Protein AF-A0A7C9ADZ9-F1 (afdb_monomer_lite)

Radius of gyration: 21.56 Å; chains: 1; bounding box: 51×40×54 Å

Secondary structure (DSSP, 8-state):
--SHHHHHHHTT-----TT--HHHHHHTSPPPPTTS---HHHHHHHGGGT-TTHHHHHHHHHTS-SSTHHHHHHHHHHHHH--GGGTTS-HHHHHHHHHHHHHHHHHHHHS-----

Foldseek 3Di:
DPCVVVVVVLVPDDDDDPPDALVNVVSPDDDDDPPDDDPQLVVLVVCCVVHVPVSVVSNVVVVPDPDCVVVVVLVVVLVVQDDVVCVPPDPVVSVVVSVVVVVVVVVCVVDDDPDD

Structure (mmCIF, N/CA/C/O backbone):
data_AF-A0A7C9ADZ9-F1
#
_entry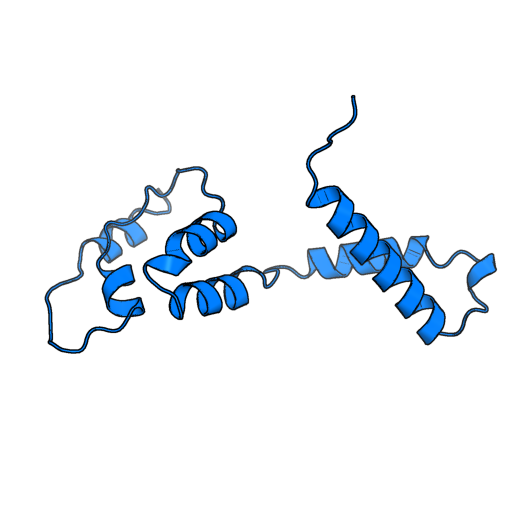.id   AF-A0A7C9ADZ9-F1
#
loop_
_atom_site.group_PDB
_atom_site.id
_atom_site.type_symbol
_atom_site.label_atom_id
_atom_site.label_alt_id
_atom_site.label_comp_id
_atom_site.label_asym_id
_atom_site.label_entity_id
_atom_site.label_seq_id
_atom_site.pdbx_PDB_ins_code
_atom_site.Cartn_x
_atom_site.Cartn_y
_atom_site.Cartn_z
_atom_site.occupancy
_atom_site.B_iso_or_equiv
_atom_site.auth_seq_id
_atom_site.auth_comp_id
_atom_site.auth_asym_id
_atom_site.auth_atom_id
_atom_site.pdbx_PDB_model_num
ATOM 1 N N . ASP A 1 1 ? 5.536 20.869 13.481 1.00 57.97 1 ASP A N 1
ATOM 2 C CA . ASP A 1 1 ? 4.306 20.216 13.924 1.00 57.97 1 ASP A CA 1
ATOM 3 C C . ASP A 1 1 ? 3.391 20.055 12.713 1.00 57.97 1 ASP A C 1
ATOM 5 O O . ASP A 1 1 ? 2.828 21.034 12.249 1.00 57.97 1 ASP A O 1
ATOM 9 N N . TYR A 1 2 ? 3.452 18.890 12.064 1.00 70.69 2 TYR A N 1
ATOM 10 C CA . TYR A 1 2 ? 2.872 18.640 10.729 1.00 70.69 2 TYR A CA 1
ATOM 11 C C . TYR A 1 2 ? 1.656 17.705 10.787 1.00 70.69 2 TYR A C 1
ATOM 13 O O . TYR A 1 2 ? 0.853 17.675 9.861 1.00 70.69 2 TYR A O 1
ATOM 21 N N . PHE A 1 3 ? 1.508 16.953 11.880 1.00 71.19 3 PHE A N 1
ATOM 22 C CA . PHE A 1 3 ? 0.491 15.913 12.003 1.00 71.19 3 PHE A CA 1
ATOM 23 C C . PHE A 1 3 ? -0.527 16.166 13.129 1.00 71.19 3 PHE A C 1
ATOM 25 O O . PHE A 1 3 ? -1.442 15.361 13.307 1.00 71.19 3 PHE A O 1
ATOM 32 N N . ASP A 1 4 ? -0.430 17.280 13.859 1.00 76.69 4 ASP A N 1
ATOM 33 C CA . ASP A 1 4 ? -1.344 17.595 14.967 1.00 76.69 4 ASP A CA 1
ATOM 34 C C . ASP A 1 4 ? -2.805 17.755 14.528 1.00 76.69 4 ASP A C 1
ATOM 36 O O . ASP A 1 4 ? -3.717 17.267 15.203 1.00 76.69 4 ASP A O 1
ATOM 40 N N . ASP A 1 5 ? -3.043 18.321 13.344 1.00 75.12 5 ASP A N 1
ATOM 41 C CA . ASP A 1 5 ? -4.389 18.407 12.765 1.00 75.12 5 ASP A CA 1
ATOM 42 C C . ASP A 1 5 ? -4.995 17.017 12.508 1.00 75.12 5 ASP A C 1
ATOM 44 O O . ASP A 1 5 ? -6.187 16.792 12.743 1.00 75.12 5 ASP A O 1
ATOM 48 N N . TYR A 1 6 ? -4.172 16.052 12.086 1.00 74.31 6 TYR A N 1
ATOM 49 C CA . TYR A 1 6 ? -4.610 14.676 11.854 1.00 74.31 6 TYR A CA 1
ATOM 50 C C . TYR A 1 6 ? -4.941 13.957 13.170 1.00 74.31 6 TYR A C 1
ATOM 52 O O . TYR A 1 6 ? -5.982 13.302 13.274 1.00 74.31 6 TYR A O 1
ATOM 60 N N . ASN A 1 7 ? -4.110 14.141 14.201 1.00 77.00 7 ASN A N 1
ATOM 61 C CA . ASN A 1 7 ? -4.341 13.600 15.545 1.00 77.00 7 ASN A CA 1
ATOM 62 C C . ASN A 1 7 ? -5.613 14.169 16.195 1.00 77.00 7 ASN A C 1
ATOM 64 O O . ASN A 1 7 ? -6.381 13.453 16.837 1.00 77.00 7 ASN A O 1
ATOM 68 N N . SER A 1 8 ? -5.879 15.460 15.994 1.00 75.56 8 SER A N 1
ATOM 69 C CA . SER A 1 8 ? -7.100 16.120 16.469 1.00 75.56 8 SER A CA 1
ATOM 70 C C . SER A 1 8 ? -8.357 15.571 15.786 1.00 75.56 8 SER A C 1
ATOM 72 O O . SER A 1 8 ? -9.405 15.412 16.419 1.00 75.56 8 SER A O 1
ATOM 74 N N . PHE A 1 9 ? -8.262 15.246 14.494 1.00 70.19 9 PHE A N 1
ATOM 75 C CA . PHE A 1 9 ? -9.364 14.673 13.725 1.00 70.19 9 PHE A CA 1
ATOM 76 C C . PHE A 1 9 ? -9.663 13.216 14.110 1.00 70.19 9 PHE A C 1
ATOM 78 O O . PHE A 1 9 ? -10.833 12.837 14.228 1.00 70.19 9 PHE A O 1
ATOM 85 N N . SER A 1 10 ? -8.633 12.396 14.338 1.00 67.25 10 SER A N 1
ATOM 86 C CA . SER A 1 10 ? -8.802 10.990 14.728 1.00 67.25 10 SER A CA 1
ATOM 87 C C . SER A 1 10 ? -9.491 10.841 16.092 1.00 67.25 10 SER A C 1
ATOM 89 O O . SER A 1 10 ? -10.334 9.960 16.253 1.00 67.25 10 SER A O 1
ATOM 91 N N . GLY A 1 11 ? -9.247 11.766 17.027 1.00 64.00 11 GLY A N 1
ATOM 92 C CA . GLY A 1 11 ? -9.857 11.774 18.362 1.00 64.00 11 GLY A CA 1
ATOM 93 C C . GLY A 1 11 ? -11.363 12.092 18.428 1.00 64.00 11 GLY A C 1
ATOM 94 O O . GLY A 1 11 ? -11.947 12.004 19.506 1.00 64.00 11 GLY A O 1
ATOM 95 N N . ARG A 1 12 ? -12.024 12.466 17.318 1.00 64.69 12 ARG A N 1
ATOM 96 C CA . ARG A 1 12 ? -13.428 12.950 17.316 1.00 64.69 12 ARG A CA 1
ATOM 97 C C . ARG A 1 12 ? -14.509 11.917 16.950 1.00 64.69 12 ARG A C 1
ATOM 99 O O . ARG A 1 12 ? -15.666 12.300 16.779 1.00 64.69 12 ARG A O 1
ATOM 106 N N . ARG A 1 13 ? -14.203 10.626 16.804 1.00 63.88 13 ARG A N 1
ATOM 107 C CA . ARG A 1 13 ? -15.177 9.639 16.279 1.00 63.88 13 ARG A CA 1
ATOM 108 C C . ARG A 1 13 ? -16.062 9.040 17.387 1.00 63.88 13 ARG A C 1
ATOM 110 O O . ARG A 1 13 ? -15.551 8.610 18.415 1.00 63.88 13 ARG A O 1
ATOM 117 N N . SER A 1 14 ? -17.392 9.010 17.190 1.00 62.78 14 SER A N 1
ATOM 118 C CA . SER A 1 14 ? -18.369 8.530 18.191 1.00 62.78 14 SER A CA 1
ATOM 119 C C . SER A 1 14 ? -19.465 7.594 17.642 1.00 62.78 14 SER A C 1
ATOM 121 O O . SER A 1 14 ? -20.182 7.942 16.710 1.00 62.78 14 SER A O 1
ATOM 123 N N . ARG A 1 15 ? -19.594 6.474 18.377 1.00 60.09 15 ARG A N 1
ATOM 124 C CA . ARG A 1 15 ? -20.689 5.524 18.710 1.00 60.09 15 ARG A CA 1
ATOM 125 C C . ARG A 1 15 ? -21.433 4.623 17.688 1.00 60.09 15 ARG A C 1
ATOM 127 O O . ARG A 1 15 ? -21.705 5.024 16.564 1.00 60.09 15 ARG A O 1
ATOM 134 N N . PRO A 1 16 ? -21.850 3.405 18.141 1.00 49.94 16 PRO A N 1
ATOM 135 C CA . PRO A 1 16 ? -22.334 2.301 17.301 1.00 49.94 16 PRO A CA 1
ATOM 136 C C . PRO A 1 16 ? -23.771 2.348 16.836 1.00 49.94 16 PRO A C 1
ATOM 138 O O . PRO A 1 16 ? -24.681 2.610 17.617 1.00 49.94 16 PRO A O 1
ATOM 141 N N . GLN A 1 17 ? -23.955 1.908 15.592 1.00 53.03 17 GLN A N 1
ATOM 142 C CA . GLN A 1 17 ? -25.216 1.442 15.029 1.00 53.03 17 GLN A CA 1
ATOM 143 C C . GLN A 1 17 ? -25.060 -0.029 14.615 1.00 53.03 17 GLN A C 1
ATOM 145 O O . GLN A 1 17 ? -23.976 -0.463 14.228 1.00 53.03 17 GLN A O 1
ATOM 150 N N . ALA A 1 18 ? -26.121 -0.824 14.738 1.00 57.28 18 ALA A N 1
ATOM 151 C CA . ALA A 1 18 ? -26.121 -2.218 14.301 1.00 57.28 18 ALA A CA 1
ATOM 152 C C . ALA A 1 18 ? -25.975 -2.297 12.765 1.00 57.28 18 ALA A C 1
ATOM 154 O O . ALA A 1 18 ? -26.686 -1.589 12.058 1.00 57.28 18 ALA A O 1
ATOM 155 N N . GLY A 1 19 ? -25.069 -3.150 12.262 1.00 70.69 19 GLY A N 1
ATOM 156 C CA . GLY A 1 19 ? -24.784 -3.300 10.819 1.00 70.69 19 GLY A CA 1
ATOM 157 C C . GLY A 1 19 ? -23.417 -2.787 10.339 1.00 70.69 19 GLY A C 1
ATOM 158 O O . GLY A 1 19 ? -23.254 -2.539 9.149 1.00 70.69 19 GLY A O 1
ATOM 159 N N . ARG A 1 20 ? -22.442 -2.619 11.239 1.00 79.62 20 ARG A N 1
ATOM 160 C CA . ARG A 1 20 ? -21.106 -2.085 10.918 1.00 79.62 20 ARG A CA 1
ATOM 161 C C . ARG A 1 20 ? -20.340 -2.931 9.904 1.00 79.62 20 ARG A C 1
ATOM 163 O O . ARG A 1 20 ? -20.218 -4.147 10.055 1.00 79.62 20 ARG A O 1
ATOM 170 N N . SER A 1 21 ? -19.782 -2.256 8.908 1.00 90.50 21 SER A N 1
ATOM 171 C CA . SER A 1 21 ? -18.861 -2.830 7.933 1.00 90.50 21 SER A CA 1
ATOM 172 C C . SER A 1 21 ? -17.465 -3.050 8.535 1.00 90.50 21 SER A C 1
ATOM 174 O O . SER A 1 21 ? -17.124 -2.508 9.586 1.00 90.50 21 SER A O 1
ATOM 176 N N . GLN A 1 22 ? -16.617 -3.824 7.848 1.00 92.62 22 GLN A N 1
ATOM 177 C CA . GLN A 1 22 ? -15.201 -3.982 8.222 1.00 92.62 22 GLN A CA 1
ATOM 178 C C . GLN A 1 22 ? -14.466 -2.636 8.276 1.00 92.62 22 GLN A C 1
ATOM 180 O O . GLN A 1 22 ? -13.607 -2.441 9.129 1.00 92.62 22 GLN A O 1
ATOM 185 N N . LEU A 1 23 ? -14.834 -1.708 7.385 1.00 92.50 23 LEU A N 1
ATOM 186 C CA . LEU A 1 23 ? -14.287 -0.358 7.361 1.00 92.50 23 LEU A CA 1
ATOM 187 C C . LEU A 1 23 ? -14.678 0.416 8.620 1.00 92.50 23 LEU A C 1
ATOM 189 O O . LEU A 1 23 ? -13.808 1.008 9.245 1.00 92.50 23 LEU A O 1
ATOM 193 N N . ASP A 1 24 ? -15.947 0.363 9.029 1.00 91.62 24 ASP A N 1
ATOM 194 C CA . ASP A 1 24 ? -16.402 1.038 10.252 1.00 91.62 24 ASP A CA 1
ATOM 195 C C . ASP A 1 24 ? -15.646 0.520 11.479 1.00 91.62 24 ASP A C 1
ATOM 197 O O . ASP A 1 24 ? -15.192 1.299 12.312 1.00 91.62 24 ASP A O 1
ATOM 201 N N . LEU A 1 25 ? -15.447 -0.799 11.555 1.00 91.31 25 LEU A N 1
ATOM 202 C CA . LEU A 1 25 ? -14.684 -1.423 12.634 1.00 91.31 25 LEU A CA 1
ATOM 203 C C . LEU A 1 25 ? -13.213 -0.984 12.643 1.00 91.31 25 LEU A C 1
ATOM 205 O O . LEU A 1 25 ? -12.686 -0.733 13.719 1.00 91.31 25 LEU A O 1
ATOM 209 N N . TYR A 1 26 ? -12.557 -0.888 11.482 1.00 91.62 26 TYR A N 1
ATOM 210 C CA . TYR A 1 26 ? -11.178 -0.393 11.375 1.00 91.62 26 TYR A CA 1
ATOM 211 C C . TYR A 1 26 ? -11.068 1.092 11.752 1.00 91.62 26 TYR A C 1
ATOM 213 O O . TYR A 1 26 ? -10.167 1.501 12.474 1.00 91.62 26 TYR A O 1
ATOM 221 N N . LEU A 1 27 ? -12.020 1.914 11.304 1.00 90.12 27 LEU A N 1
ATOM 222 C CA . LEU A 1 27 ? -12.040 3.354 11.566 1.00 90.12 27 LEU A CA 1
ATOM 223 C C . LEU A 1 27 ? -12.297 3.713 13.038 1.00 90.12 27 LEU A C 1
ATOM 225 O O . LEU A 1 27 ? -12.115 4.879 13.403 1.00 90.12 27 LEU A O 1
ATOM 229 N N . GLU A 1 28 ? -12.741 2.748 13.841 1.00 89.25 28 GLU A N 1
ATOM 230 C CA . GLU A 1 28 ? -12.936 2.850 15.289 1.00 89.25 28 GLU A CA 1
ATOM 231 C C . GLU A 1 28 ? -11.749 2.335 16.103 1.00 89.25 28 GLU A C 1
ATOM 233 O O . GLU A 1 28 ? -11.714 2.544 17.317 1.00 89.25 28 GLU A O 1
ATOM 238 N N . GLU A 1 29 ? -10.790 1.661 15.468 1.00 88.25 29 GLU A N 1
ATOM 239 C CA . GLU A 1 29 ? -9.578 1.236 16.152 1.00 88.25 29 GLU A CA 1
ATOM 240 C C . GLU A 1 29 ? -8.743 2.445 16.585 1.00 88.25 29 GLU A C 1
ATOM 242 O O . GLU A 1 29 ? -8.755 3.492 15.924 1.00 88.25 29 GLU A O 1
ATOM 247 N N . PRO A 1 30 ? -7.999 2.324 17.698 1.00 87.00 30 PRO A N 1
ATOM 248 C CA . PRO A 1 30 ? -7.029 3.341 18.063 1.00 87.00 30 PRO A CA 1
ATOM 249 C C . PRO A 1 30 ? -6.038 3.541 16.913 1.00 87.00 30 PRO A C 1
ATOM 251 O O . PRO A 1 30 ? -5.542 2.579 16.325 1.00 87.00 30 PRO A O 1
ATOM 254 N N . ALA A 1 31 ? -5.757 4.805 16.599 1.00 82.94 31 ALA A N 1
ATOM 255 C CA . ALA A 1 31 ? -4.785 5.138 15.572 1.00 82.94 31 ALA A CA 1
ATOM 256 C C . ALA A 1 31 ? -3.397 4.617 15.970 1.00 82.94 31 ALA A C 1
ATOM 258 O O . ALA A 1 31 ? -2.992 4.723 17.130 1.00 82.94 31 ALA A O 1
ATOM 259 N N . LEU A 1 32 ? -2.675 4.081 14.988 1.00 84.56 32 LEU A N 1
ATOM 260 C CA . LEU A 1 32 ? -1.260 3.767 15.130 1.00 84.56 32 LEU A CA 1
ATOM 261 C C . LEU A 1 32 ? -0.456 5.050 15.373 1.00 84.56 32 LEU A C 1
ATOM 263 O O . LEU A 1 32 ? -0.837 6.134 14.921 1.00 84.56 32 LEU A O 1
ATOM 267 N N . GLU A 1 33 ? 0.665 4.926 16.079 1.00 85.19 33 GLU A N 1
ATOM 268 C CA . GLU A 1 33 ? 1.571 6.051 16.289 1.00 85.19 33 GLU A CA 1
ATOM 269 C C . GLU A 1 33 ? 2.156 6.513 14.951 1.00 85.19 33 GLU A C 1
ATOM 271 O O . GLU A 1 33 ? 2.724 5.729 14.200 1.00 85.19 33 GLU A O 1
ATOM 276 N N . LEU A 1 34 ? 2.052 7.808 14.654 1.00 76.81 34 LEU A N 1
ATOM 277 C CA . LEU A 1 34 ? 2.430 8.365 13.348 1.00 76.81 34 LEU A CA 1
ATOM 278 C C . LEU A 1 34 ? 3.908 8.195 12.977 1.00 76.81 34 LEU A C 1
ATOM 280 O O . LEU A 1 34 ? 4.249 8.244 11.800 1.00 76.81 34 LEU A O 1
ATOM 284 N N . ASN A 1 35 ? 4.775 8.024 13.973 1.00 82.19 35 ASN A N 1
ATOM 285 C CA . ASN A 1 35 ? 6.220 7.911 13.784 1.00 82.19 35 ASN A CA 1
ATOM 286 C C . ASN A 1 35 ? 6.716 6.465 13.906 1.00 82.19 35 ASN A C 1
ATOM 288 O O . ASN A 1 35 ? 7.922 6.251 14.026 1.00 82.19 35 ASN A O 1
ATOM 292 N N . MET A 1 36 ? 5.813 5.480 13.927 1.00 86.81 36 MET A N 1
ATOM 293 C CA . MET A 1 36 ? 6.225 4.083 13.952 1.00 86.81 36 MET A CA 1
ATOM 294 C C . MET A 1 36 ? 6.699 3.631 12.569 1.00 86.81 36 MET A C 1
ATOM 296 O O . MET A 1 36 ? 6.119 3.996 11.545 1.00 86.81 36 MET A O 1
ATOM 300 N N . GLU A 1 37 ? 7.735 2.798 12.541 1.00 88.25 37 GLU A N 1
ATOM 301 C CA . GLU A 1 37 ? 8.120 2.077 11.333 1.00 88.25 37 GLU A CA 1
ATOM 302 C C . GLU A 1 37 ? 7.062 1.000 11.061 1.00 88.25 37 GLU A C 1
ATOM 304 O O . GLU A 1 37 ? 6.839 0.107 11.880 1.00 88.25 37 GLU A O 1
ATOM 309 N N . LEU A 1 38 ? 6.342 1.140 9.946 1.00 87.88 38 LEU A N 1
ATOM 310 C CA . LEU A 1 38 ? 5.235 0.266 9.573 1.00 87.88 38 LEU A CA 1
ATOM 311 C C . LEU A 1 38 ? 5.411 -0.186 8.128 1.00 87.88 38 LEU A C 1
ATOM 313 O O . LEU A 1 38 ? 5.272 0.619 7.204 1.00 87.88 38 LEU A O 1
ATOM 317 N N . ASP A 1 39 ? 5.620 -1.486 7.926 1.00 90.38 39 ASP A N 1
ATOM 318 C CA . ASP A 1 39 ? 5.338 -2.085 6.627 1.00 90.38 39 ASP A CA 1
ATOM 319 C C . ASP A 1 39 ? 3.817 -2.138 6.450 1.00 90.38 39 ASP A C 1
ATOM 321 O O . ASP A 1 39 ? 3.103 -2.957 7.039 1.00 90.38 39 ASP A O 1
ATOM 325 N N . VAL A 1 40 ? 3.307 -1.201 5.653 1.00 90.62 40 VAL A N 1
ATOM 326 C CA . VAL A 1 40 ? 1.871 -1.051 5.427 1.00 90.62 40 VAL A CA 1
ATOM 327 C C . VAL A 1 40 ? 1.268 -2.271 4.720 1.00 90.62 40 VAL A C 1
ATOM 329 O O . VAL A 1 40 ? 0.110 -2.609 4.967 1.00 90.62 40 VAL A O 1
ATOM 332 N N . LEU A 1 41 ? 2.027 -2.963 3.865 1.00 91.94 41 LEU A N 1
ATOM 333 C CA . LEU A 1 41 ? 1.534 -4.137 3.146 1.00 91.94 41 LEU A CA 1
ATOM 334 C C . LEU A 1 41 ? 1.498 -5.358 4.064 1.00 91.94 41 LEU A C 1
ATOM 336 O O . LEU A 1 41 ? 0.512 -6.102 4.043 1.00 91.94 41 LEU A O 1
ATOM 340 N N . GLU A 1 42 ? 2.514 -5.529 4.909 1.00 93.06 42 GLU A N 1
ATOM 341 C CA . GLU A 1 42 ? 2.539 -6.587 5.918 1.00 93.06 42 GLU A CA 1
ATOM 342 C C . GLU A 1 42 ? 1.449 -6.384 6.981 1.00 93.06 42 GLU A C 1
ATOM 344 O O . GLU A 1 42 ? 0.748 -7.333 7.343 1.00 93.06 42 GLU A O 1
ATOM 349 N N . PHE A 1 43 ? 1.201 -5.137 7.396 1.00 93.25 43 PHE A N 1
ATOM 350 C CA . PHE A 1 43 ? 0.089 -4.795 8.285 1.00 93.25 43 PHE A CA 1
ATOM 351 C C . PHE A 1 43 ? -1.265 -5.261 7.729 1.00 93.25 43 PHE A C 1
ATOM 353 O O . PHE A 1 43 ? -2.042 -5.929 8.425 1.00 93.25 43 PHE A O 1
ATOM 360 N N . TRP A 1 44 ? -1.558 -4.947 6.462 1.00 94.88 44 TRP A N 1
ATOM 361 C CA . TRP A 1 44 ? -2.815 -5.360 5.835 1.00 94.88 44 TRP A CA 1
ATOM 362 C C . TRP A 1 44 ? -2.867 -6.864 5.559 1.00 94.88 44 TRP A C 1
ATOM 364 O O . TRP A 1 44 ? -3.948 -7.452 5.626 1.00 94.88 44 TRP A O 1
ATOM 374 N N . HIS A 1 45 ? -1.723 -7.509 5.322 1.00 93.19 45 HIS A N 1
ATOM 375 C CA . HIS A 1 45 ? -1.634 -8.964 5.227 1.00 93.19 45 HIS A CA 1
ATOM 376 C C . HIS A 1 45 ? -2.003 -9.646 6.556 1.00 93.19 45 HIS A C 1
ATOM 378 O O . HIS A 1 45 ? -2.880 -10.513 6.576 1.00 93.19 45 HIS A O 1
ATOM 384 N N . GLY A 1 46 ? -1.425 -9.207 7.679 1.00 94.31 46 GLY A N 1
ATOM 385 C CA . GLY A 1 46 ? -1.758 -9.717 9.016 1.00 94.31 46 GLY A CA 1
ATOM 386 C C . GLY A 1 46 ? -3.200 -9.414 9.443 1.00 94.31 46 GLY A C 1
ATOM 387 O O . GLY A 1 46 ? -3.839 -10.206 10.136 1.00 94.31 46 GLY A O 1
ATOM 388 N N . SER A 1 47 ? -3.762 -8.307 8.956 1.00 93.69 47 SER A N 1
ATOM 389 C CA . SER A 1 47 ? -5.146 -7.902 9.229 1.00 93.69 47 SER A CA 1
ATOM 390 C C . SER A 1 47 ? -6.198 -8.703 8.449 1.00 93.69 47 SER A C 1
ATOM 392 O O . SER A 1 47 ? -7.392 -8.575 8.729 1.00 93.69 47 SER A O 1
ATOM 394 N N . SER A 1 48 ? -5.790 -9.555 7.502 1.00 93.56 48 SER A N 1
ATOM 395 C CA . SER A 1 48 ? -6.696 -10.309 6.622 1.00 93.56 48 SER A CA 1
ATOM 396 C C . SER A 1 48 ? -7.689 -11.205 7.363 1.00 93.56 48 SER A C 1
ATOM 398 O O . SER A 1 48 ? -8.841 -11.317 6.951 1.00 93.56 48 SER A O 1
ATOM 400 N N . MET A 1 49 ? -7.296 -11.777 8.503 1.00 91.81 49 MET A N 1
ATOM 401 C CA . MET A 1 49 ? -8.194 -12.606 9.310 1.00 91.81 49 MET A CA 1
ATOM 402 C C . MET A 1 49 ? -9.303 -11.786 9.989 1.00 91.81 49 MET A C 1
ATOM 404 O O . MET A 1 49 ? -10.410 -12.284 10.184 1.00 91.81 49 MET A O 1
ATOM 408 N N . ARG A 1 50 ? -9.023 -10.524 10.336 1.00 91.75 50 ARG A N 1
ATOM 409 C CA . ARG A 1 50 ? -9.983 -9.614 10.986 1.00 91.75 50 ARG A CA 1
ATOM 410 C C . ARG A 1 50 ? -10.853 -8.891 9.961 1.00 91.75 50 ARG A C 1
ATOM 412 O O . ARG A 1 50 ? -12.047 -8.703 10.186 1.00 91.75 50 ARG A O 1
ATOM 419 N N . TYR A 1 51 ? -10.256 -8.518 8.831 1.00 94.50 51 TYR A N 1
ATOM 420 C CA . TYR A 1 51 ? -10.889 -7.735 7.778 1.00 94.50 51 TYR A CA 1
ATOM 421 C C . TYR A 1 51 ? -10.643 -8.354 6.390 1.00 94.50 51 TYR A C 1
ATOM 423 O O . TYR A 1 51 ? -9.877 -7.810 5.589 1.00 94.50 51 TYR A O 1
ATOM 431 N N . PRO A 1 52 ? -11.277 -9.495 6.066 1.00 93.19 52 PRO A N 1
ATOM 432 C CA . PRO A 1 52 ? -10.959 -10.260 4.858 1.00 93.19 52 PRO A CA 1
ATOM 433 C C . PRO A 1 52 ? -11.254 -9.531 3.543 1.00 93.19 52 PRO A C 1
ATOM 435 O O . PRO A 1 52 ? -10.610 -9.813 2.543 1.00 93.19 52 PRO A O 1
ATOM 438 N N . VAL A 1 53 ? -12.200 -8.587 3.522 1.00 94.94 53 VAL A N 1
ATOM 439 C CA . VAL A 1 53 ? -12.533 -7.815 2.311 1.00 94.94 53 VAL A CA 1
ATOM 440 C C . VAL A 1 53 ? -11.755 -6.501 2.286 1.00 94.94 53 VAL A C 1
ATOM 442 O O . VAL A 1 53 ? -11.196 -6.129 1.258 1.00 94.94 53 VAL A O 1
ATOM 445 N N . LEU A 1 54 ? -11.671 -5.808 3.425 1.00 95.31 54 LEU A N 1
ATOM 446 C CA . LEU A 1 54 ? -10.965 -4.529 3.522 1.00 95.31 54 LEU A CA 1
ATOM 447 C C . LEU A 1 54 ? -9.458 -4.675 3.294 1.00 95.31 54 LEU A C 1
ATOM 449 O O . LEU A 1 54 ? -8.878 -3.837 2.619 1.00 95.31 54 LEU A O 1
ATOM 453 N N . SER A 1 55 ? -8.837 -5.737 3.814 1.00 94.75 55 SER A N 1
ATOM 454 C CA . SER A 1 55 ? -7.403 -5.992 3.618 1.00 94.75 55 SER A CA 1
ATOM 455 C C . SER A 1 55 ? -7.030 -6.170 2.148 1.00 94.75 55 SER A C 1
ATOM 457 O O . SER A 1 55 ? -5.989 -5.676 1.724 1.00 94.75 55 SER A O 1
ATOM 459 N N . ILE A 1 56 ? -7.889 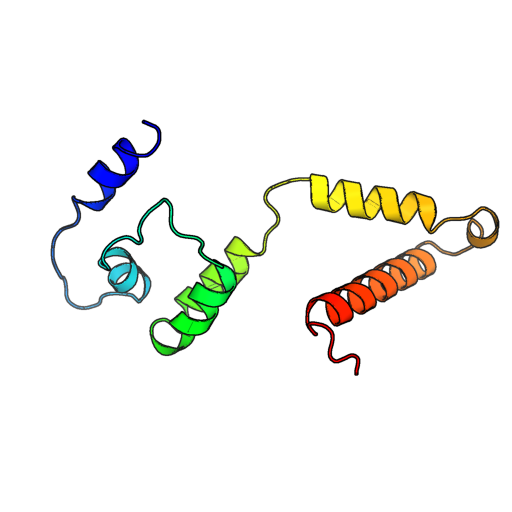-6.822 1.358 1.00 95.00 56 ILE A N 1
ATOM 460 C CA . ILE A 1 56 ? -7.703 -6.967 -0.090 1.00 95.00 56 ILE A CA 1
ATOM 461 C C . ILE A 1 56 ? -7.795 -5.593 -0.755 1.00 95.00 56 ILE A C 1
ATOM 463 O O . ILE A 1 56 ? -6.851 -5.182 -1.420 1.00 95.00 56 ILE A O 1
ATOM 467 N N . MET A 1 57 ? -8.867 -4.836 -0.486 1.00 95.94 57 MET A N 1
ATOM 468 C CA . MET A 1 57 ? -9.033 -3.488 -1.050 1.00 95.94 57 MET A CA 1
ATOM 469 C C . MET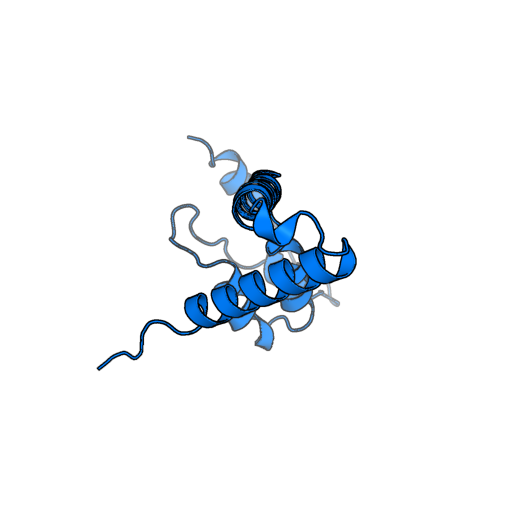 A 1 57 ? -7.871 -2.555 -0.686 1.00 95.94 57 MET A C 1
ATOM 471 O O . MET A 1 57 ? -7.392 -1.800 -1.527 1.00 95.94 57 MET A O 1
ATOM 475 N N . ALA A 1 58 ? -7.403 -2.602 0.562 1.00 94.81 58 ALA A N 1
ATOM 476 C CA . ALA A 1 58 ? -6.288 -1.785 1.014 1.00 94.81 58 ALA A CA 1
ATOM 477 C C . ALA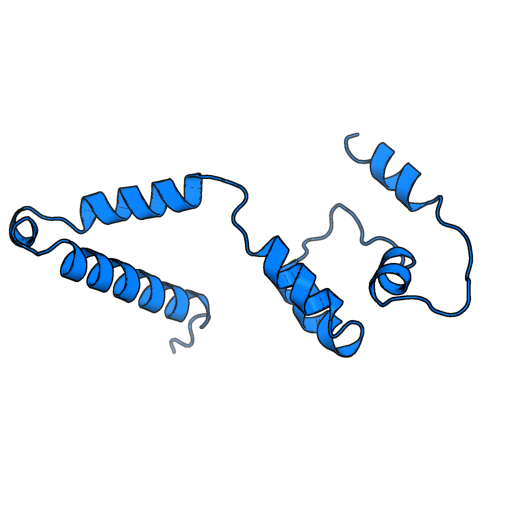 A 1 58 ? -4.992 -2.148 0.281 1.00 94.81 58 ALA A C 1
ATOM 479 O O . ALA A 1 58 ? -4.291 -1.255 -0.184 1.00 94.81 58 ALA A O 1
ATOM 480 N N . ARG A 1 59 ? -4.690 -3.441 0.115 1.00 93.75 59 ARG A N 1
ATOM 481 C CA . ARG A 1 59 ? -3.514 -3.894 -0.643 1.00 93.75 59 ARG A CA 1
ATOM 482 C C . ARG A 1 59 ? -3.601 -3.509 -2.120 1.00 93.75 59 ARG A C 1
ATOM 484 O O . ARG A 1 59 ? -2.610 -3.037 -2.671 1.00 93.75 59 ARG A O 1
ATOM 491 N N . ASP A 1 60 ? -4.770 -3.633 -2.739 1.00 92.38 60 ASP A N 1
ATOM 492 C CA . ASP A 1 60 ? -4.975 -3.237 -4.137 1.00 92.38 60 ASP A CA 1
ATOM 493 C C . ASP A 1 60 ? -4.743 -1.732 -4.347 1.00 92.38 60 ASP A C 1
ATOM 495 O O . ASP A 1 60 ? -4.158 -1.327 -5.347 1.00 92.38 60 ASP A O 1
ATOM 499 N N . LEU A 1 61 ? -5.156 -0.893 -3.391 1.00 91.50 61 LEU A N 1
ATOM 500 C CA . LEU A 1 61 ? -4.973 0.560 -3.472 1.00 91.50 61 LEU A CA 1
ATOM 501 C C . LEU A 1 61 ? -3.548 1.007 -3.124 1.00 91.50 61 LEU A C 1
ATOM 503 O O . LEU A 1 61 ? -3.009 1.897 -3.776 1.00 91.50 61 LEU A O 1
ATOM 507 N N . LEU A 1 62 ? -2.936 0.412 -2.099 1.00 89.56 62 LEU A N 1
ATOM 508 C CA . LEU A 1 62 ? -1.638 0.847 -1.570 1.00 89.56 62 LEU A CA 1
ATOM 509 C C . LEU A 1 62 ? -0.445 0.351 -2.389 1.00 89.56 62 LEU A C 1
ATOM 511 O O . LEU A 1 62 ? 0.636 0.926 -2.298 1.00 89.56 62 LEU A O 1
ATOM 515 N N . THR A 1 63 ? -0.625 -0.694 -3.197 1.00 88.44 63 THR A N 1
ATOM 516 C CA . THR A 1 63 ? 0.416 -1.179 -4.118 1.00 88.44 63 THR A CA 1
ATOM 517 C C . THR A 1 63 ? 0.572 -0.301 -5.361 1.00 88.44 63 THR A C 1
ATOM 519 O O . THR A 1 63 ? 1.555 -0.446 -6.088 1.00 88.44 63 THR A O 1
ATOM 522 N N . ILE A 1 64 ? -0.356 0.631 -5.610 1.00 87.12 64 ILE A N 1
ATOM 523 C CA . ILE A 1 64 ? -0.264 1.564 -6.733 1.00 87.12 64 ILE A CA 1
ATOM 524 C C . ILE A 1 64 ? 0.870 2.561 -6.447 1.00 87.12 64 ILE A C 1
ATOM 526 O O . ILE A 1 64 ? 0.790 3.322 -5.479 1.00 87.12 64 ILE A O 1
ATOM 530 N N . PRO A 1 65 ? 1.925 2.614 -7.280 1.00 76.62 65 PRO A N 1
ATOM 531 C CA . PRO A 1 65 ? 3.007 3.564 -7.079 1.00 76.62 65 PRO A CA 1
ATOM 532 C C . PRO A 1 65 ? 2.485 4.998 -7.227 1.00 76.62 65 PRO A C 1
ATOM 534 O O . PRO A 1 65 ? 1.901 5.365 -8.244 1.00 76.62 65 PRO A O 1
ATOM 537 N N . VAL A 1 66 ? 2.734 5.830 -6.212 1.00 73.88 66 VAL A N 1
ATOM 538 C CA . VAL A 1 66 ? 2.254 7.226 -6.158 1.00 73.88 66 VAL A CA 1
ATOM 539 C C . VAL A 1 66 ? 2.998 8.137 -7.148 1.00 73.88 66 VAL A C 1
ATOM 541 O O . VAL A 1 66 ? 2.518 9.220 -7.473 1.00 73.88 66 VAL A O 1
ATOM 544 N N . SER A 1 67 ? 4.163 7.718 -7.659 1.00 73.69 67 SER A N 1
ATOM 545 C CA . SER A 1 67 ? 4.994 8.538 -8.547 1.00 73.69 67 SER A CA 1
ATOM 546 C C . SER A 1 67 ? 5.278 7.887 -9.901 1.00 73.69 67 SER A C 1
ATOM 548 O O . SER A 1 67 ? 5.428 6.670 -10.025 1.00 73.69 67 SER A O 1
ATOM 550 N N . THR A 1 68 ? 5.459 8.736 -10.917 1.00 64.50 68 THR A N 1
ATOM 551 C CA . THR A 1 68 ? 5.954 8.350 -12.248 1.00 64.50 68 THR A CA 1
ATOM 552 C C . THR A 1 68 ? 7.416 7.893 -12.230 1.00 64.50 68 THR A C 1
ATOM 554 O O . THR A 1 68 ? 7.893 7.346 -13.223 1.00 64.50 68 THR A O 1
ATOM 557 N N . VAL A 1 69 ? 8.132 8.046 -11.110 1.00 61.97 69 VAL A N 1
ATOM 558 C CA . VAL A 1 69 ? 9.543 7.647 -10.970 1.00 61.97 69 VAL A CA 1
ATOM 559 C C . VAL A 1 69 ? 9.715 6.138 -11.173 1.00 61.97 69 VAL A C 1
ATOM 561 O O . VAL A 1 69 ? 10.699 5.711 -11.772 1.00 61.97 69 VAL A O 1
ATOM 564 N N . ALA A 1 70 ? 8.737 5.319 -10.767 1.00 62.28 70 ALA A N 1
ATOM 565 C CA . ALA A 1 70 ? 8.752 3.879 -11.041 1.00 62.28 70 ALA A CA 1
ATOM 566 C C . ALA A 1 70 ? 8.702 3.588 -12.552 1.00 62.28 70 ALA A C 1
ATOM 568 O O . ALA A 1 70 ? 9.494 2.794 -13.063 1.00 62.28 70 ALA A O 1
ATOM 569 N N . SER A 1 71 ? 7.836 4.291 -13.292 1.00 61.03 71 SER A N 1
ATOM 570 C CA . SER A 1 71 ? 7.785 4.177 -14.752 1.00 61.03 71 SER A CA 1
ATOM 571 C C . SER A 1 71 ? 9.042 4.730 -15.428 1.00 61.03 71 SER A C 1
ATOM 573 O O . SER A 1 71 ? 9.557 4.100 -16.345 1.00 61.03 71 SER A O 1
ATOM 575 N N . GLU A 1 72 ? 9.595 5.852 -14.963 1.00 64.31 72 GLU A N 1
ATOM 576 C CA . GLU A 1 72 ? 10.839 6.423 -15.500 1.00 64.31 72 GLU A CA 1
ATOM 577 C C . GLU A 1 72 ? 12.045 5.509 -15.255 1.00 64.31 72 GLU A C 1
ATOM 579 O O . GLU A 1 72 ? 12.889 5.358 -16.138 1.00 64.31 72 GLU A O 1
ATOM 584 N N . SER A 1 73 ? 12.102 4.837 -14.102 1.00 64.50 73 SER A N 1
ATOM 585 C CA . SER A 1 73 ? 13.105 3.810 -13.807 1.00 64.50 73 SER A CA 1
ATOM 586 C C . SER A 1 73 ? 12.976 2.616 -14.760 1.00 64.50 73 SER A C 1
ATOM 588 O O . SER A 1 73 ? 13.968 2.205 -15.370 1.00 64.50 73 SER A O 1
ATOM 590 N N . ALA A 1 74 ? 11.753 2.120 -14.983 1.00 64.69 74 ALA A N 1
ATOM 591 C CA . ALA A 1 74 ? 11.486 1.057 -15.953 1.00 64.69 74 ALA A CA 1
ATOM 592 C C . ALA A 1 74 ? 11.871 1.466 -17.392 1.00 64.69 74 ALA A C 1
ATOM 594 O O . ALA A 1 74 ? 12.506 0.693 -18.112 1.00 64.69 74 ALA A O 1
ATOM 595 N N . PHE A 1 75 ? 11.579 2.704 -17.808 1.00 65.31 75 PHE A N 1
ATOM 596 C CA . PHE A 1 75 ? 11.975 3.227 -19.122 1.00 65.31 75 PHE A CA 1
ATOM 597 C C . PHE A 1 75 ? 13.489 3.446 -19.251 1.00 65.31 75 PHE A C 1
ATOM 599 O O . PHE A 1 75 ? 14.074 3.129 -20.289 1.00 65.31 75 PHE A O 1
ATOM 606 N N . SER A 1 76 ? 14.145 3.932 -18.198 1.00 64.75 76 SER A N 1
ATOM 607 C CA . SER A 1 76 ? 15.601 4.103 -18.142 1.00 64.75 76 SER A CA 1
ATOM 608 C C . SER A 1 76 ? 16.327 2.758 -18.234 1.00 64.75 76 SER A C 1
ATOM 610 O O . SER A 1 76 ? 17.326 2.620 -18.948 1.00 64.75 76 SER A O 1
ATOM 612 N N . LEU A 1 77 ? 15.785 1.725 -17.583 1.00 63.72 77 LEU A N 1
ATOM 613 C CA . LEU A 1 77 ? 16.253 0.354 -17.742 1.00 63.72 77 LEU A CA 1
ATOM 614 C C . LEU A 1 77 ? 16.016 -0.159 -19.171 1.00 63.72 77 LEU A C 1
ATOM 616 O O . LEU A 1 77 ? 16.925 -0.737 -19.766 1.00 63.72 77 LEU A O 1
ATOM 620 N N . GLY A 1 78 ? 14.844 0.109 -19.754 1.00 57.66 78 GLY A N 1
ATOM 621 C CA . GLY A 1 78 ? 14.530 -0.223 -21.147 1.00 57.66 78 GLY A CA 1
ATOM 622 C C . GLY A 1 78 ? 15.536 0.362 -22.147 1.00 57.66 78 GLY A C 1
ATOM 623 O O . GLY A 1 78 ? 15.974 -0.338 -23.062 1.00 57.66 78 GLY A O 1
ATOM 624 N N . GLY A 1 79 ? 15.992 1.598 -21.918 1.00 60.56 79 GLY A N 1
ATOM 625 C CA . GLY A 1 79 ? 17.050 2.241 -22.705 1.00 60.56 79 GLY A CA 1
ATOM 626 C C . GLY A 1 79 ? 18.408 1.526 -22.639 1.00 60.56 79 GLY A C 1
ATOM 627 O O . GLY A 1 79 ? 19.172 1.579 -23.598 1.00 60.56 79 GLY A O 1
ATOM 628 N N . LYS A 1 80 ? 18.698 0.804 -21.547 1.00 60.91 80 LYS A N 1
ATOM 629 C CA . LYS A 1 80 ? 19.907 -0.033 -21.398 1.00 60.91 80 LYS A CA 1
ATOM 630 C C . LYS A 1 80 ? 19.733 -1.439 -21.986 1.00 60.91 80 LYS A C 1
ATOM 632 O O . LYS A 1 80 ? 20.716 -2.060 -22.386 1.00 60.91 80 LYS A O 1
ATOM 637 N N . THR A 1 81 ? 18.501 -1.944 -22.054 1.00 57.78 81 THR A N 1
ATOM 638 C CA . THR A 1 81 ? 18.176 -3.290 -22.562 1.00 57.78 81 THR A CA 1
ATOM 639 C C . THR A 1 81 ? 18.110 -3.351 -24.096 1.00 57.78 81 THR A C 1
ATOM 641 O O . THR A 1 81 ? 18.368 -4.410 -24.682 1.00 57.78 81 THR A O 1
ATOM 644 N N . ILE A 1 82 ? 17.847 -2.225 -24.770 1.00 63.06 82 ILE A N 1
ATOM 645 C CA . ILE A 1 82 ? 17.949 -2.089 -26.232 1.00 63.06 82 ILE A CA 1
ATOM 646 C C . ILE A 1 82 ? 19.382 -1.677 -26.593 1.00 63.06 82 ILE A C 1
ATOM 648 O O . ILE A 1 82 ? 19.694 -0.513 -26.824 1.00 63.06 82 ILE A O 1
ATOM 652 N N . SER A 1 83 ? 20.289 -2.653 -26.638 1.00 63.94 83 SER A N 1
ATOM 653 C CA . SER A 1 83 ? 21.599 -2.448 -27.262 1.00 63.94 83 SER A CA 1
ATOM 654 C C . SER A 1 83 ? 21.453 -2.384 -28.794 1.00 63.94 83 SER A C 1
ATOM 656 O O . SER A 1 83 ? 20.477 -2.909 -29.339 1.00 63.94 83 SER A O 1
ATOM 658 N N . PRO A 1 84 ? 22.420 -1.817 -29.539 1.00 63.16 84 PRO A N 1
ATOM 659 C CA . PRO A 1 84 ? 22.391 -1.813 -31.006 1.00 63.16 84 PRO A CA 1
ATOM 660 C C . PRO A 1 84 ? 22.185 -3.210 -31.617 1.00 63.16 84 PRO A C 1
ATOM 662 O O . PRO A 1 84 ? 21.468 -3.347 -32.603 1.00 63.16 84 PRO A O 1
ATOM 665 N N . ALA A 1 85 ? 22.709 -4.263 -30.977 1.00 61.34 85 ALA A N 1
ATOM 666 C CA . ALA A 1 85 ? 22.509 -5.662 -31.372 1.00 61.34 85 ALA A CA 1
ATOM 667 C C . ALA A 1 85 ? 21.051 -6.161 -31.241 1.00 61.34 85 ALA A C 1
ATOM 669 O O . ALA A 1 85 ? 20.685 -7.168 -31.840 1.00 61.34 85 ALA A O 1
ATOM 670 N N . ARG A 1 86 ? 20.214 -5.467 -30.462 1.00 61.53 86 ARG A N 1
ATOM 671 C CA . ARG A 1 86 ? 18.796 -5.780 -30.219 1.00 61.53 86 ARG A CA 1
ATOM 672 C C . ARG A 1 86 ? 17.831 -4.792 -30.881 1.00 61.53 86 ARG A C 1
ATOM 674 O O . ARG A 1 86 ? 16.624 -4.994 -30.802 1.00 61.53 86 ARG A O 1
ATOM 681 N N . SER A 1 87 ? 18.345 -3.778 -31.580 1.00 67.62 87 SER A N 1
ATOM 682 C CA . SER A 1 87 ? 17.553 -2.792 -32.337 1.00 67.62 87 SER A CA 1
ATOM 683 C C . SER A 1 87 ? 16.708 -3.402 -33.469 1.00 67.62 87 SER A C 1
ATOM 685 O O . SER A 1 87 ? 15.732 -2.796 -33.899 1.00 67.62 87 SER A O 1
ATOM 687 N N . ALA A 1 88 ? 17.049 -4.618 -33.914 1.00 73.81 88 ALA A N 1
ATOM 688 C CA . ALA A 1 88 ? 16.305 -5.376 -34.922 1.00 73.81 88 ALA A CA 1
ATOM 689 C C . ALA A 1 88 ? 15.190 -6.271 -34.337 1.00 73.81 88 ALA A C 1
ATOM 691 O O . ALA A 1 88 ? 14.490 -6.953 -35.090 1.00 73.81 88 ALA A O 1
ATOM 692 N N . LEU A 1 89 ? 15.025 -6.323 -33.008 1.00 78.94 89 LEU A N 1
ATOM 693 C CA . LEU A 1 89 ? 13.974 -7.123 -32.380 1.00 78.94 89 LEU A CA 1
ATOM 694 C C . LEU A 1 89 ? 12.600 -6.482 -32.582 1.00 78.94 89 LEU A C 1
ATOM 696 O O . LEU A 1 89 ? 12.437 -5.264 -32.536 1.00 78.94 89 LEU A O 1
ATOM 700 N N . LYS A 1 90 ? 11.577 -7.325 -32.747 1.00 84.00 90 LYS A N 1
ATOM 701 C CA . LYS A 1 90 ? 10.188 -6.859 -32.787 1.00 84.00 90 LYS A CA 1
ATOM 702 C C . LYS A 1 90 ? 9.799 -6.277 -31.417 1.00 84.00 90 LYS A C 1
ATOM 704 O O . LYS A 1 90 ? 10.195 -6.852 -30.400 1.00 84.00 90 LYS A O 1
ATOM 709 N N . PRO A 1 91 ? 8.956 -5.228 -31.359 1.00 82.19 91 PRO A N 1
ATOM 710 C CA . PRO A 1 91 ? 8.513 -4.623 -30.098 1.00 82.19 91 PRO A CA 1
ATOM 711 C C . PRO A 1 91 ? 7.949 -5.630 -29.086 1.00 82.19 91 PRO A C 1
ATOM 713 O O . PRO A 1 91 ? 8.275 -5.566 -27.906 1.00 82.19 91 PRO A O 1
ATOM 716 N N . MET A 1 92 ? 7.189 -6.626 -29.557 1.00 83.62 92 MET A N 1
ATOM 717 C CA . MET A 1 92 ? 6.663 -7.709 -28.714 1.00 83.62 92 MET A CA 1
ATOM 718 C C . MET A 1 92 ? 7.766 -8.532 -28.033 1.00 83.62 92 MET A C 1
ATOM 720 O O . MET A 1 92 ? 7.634 -8.911 -26.874 1.00 83.62 92 MET A O 1
ATOM 724 N N . THR A 1 93 ? 8.871 -8.799 -28.732 1.00 85.19 93 THR A N 1
ATOM 725 C CA . THR A 1 93 ? 10.009 -9.541 -28.174 1.00 85.19 93 THR A CA 1
ATOM 726 C C . THR A 1 93 ? 10.740 -8.712 -27.123 1.00 85.19 93 THR A C 1
ATOM 728 O O . THR A 1 93 ? 11.144 -9.248 -26.097 1.00 85.19 93 THR A O 1
ATOM 731 N N . VAL A 1 94 ? 10.878 -7.402 -27.345 1.00 82.44 94 VAL A N 1
ATOM 732 C CA . VAL A 1 94 ? 11.470 -6.489 -26.358 1.00 82.44 94 VAL A CA 1
ATOM 733 C C . VAL A 1 94 ? 10.605 -6.419 -25.099 1.00 82.44 94 VAL A C 1
ATOM 735 O O . VAL A 1 94 ? 11.136 -6.561 -24.003 1.00 82.44 94 VAL A O 1
ATOM 738 N N . GLN A 1 95 ? 9.284 -6.287 -25.245 1.00 83.94 95 GLN A N 1
ATOM 739 C CA . GLN A 1 95 ? 8.349 -6.291 -24.118 1.00 83.94 95 GLN A CA 1
ATOM 740 C C . GLN A 1 95 ? 8.451 -7.584 -23.302 1.00 83.94 95 GLN A C 1
ATOM 742 O O . GLN A 1 95 ? 8.606 -7.523 -22.087 1.00 83.94 95 GLN A O 1
ATOM 747 N N . ALA A 1 96 ? 8.440 -8.747 -23.963 1.00 88.31 96 ALA A N 1
ATOM 748 C CA . ALA A 1 96 ? 8.574 -10.034 -23.283 1.00 88.31 96 ALA A CA 1
ATOM 749 C C . ALA A 1 96 ? 9.893 -10.148 -22.497 1.00 88.31 96 ALA A C 1
ATOM 751 O O . ALA A 1 96 ? 9.898 -10.657 -21.379 1.00 88.31 96 ALA A O 1
ATOM 752 N N . LEU A 1 97 ? 11.003 -9.642 -23.048 1.00 83.88 97 LEU A N 1
ATOM 753 C CA . LEU A 1 97 ? 12.301 -9.635 -22.367 1.00 83.88 97 LEU A CA 1
ATOM 754 C C . LEU A 1 97 ? 12.322 -8.708 -21.147 1.00 83.88 97 LEU A C 1
ATOM 756 O O . LEU A 1 97 ? 12.877 -9.091 -20.120 1.00 83.88 97 LEU A O 1
ATOM 760 N N . VAL A 1 98 ? 11.729 -7.514 -21.252 1.00 83.00 98 VAL A N 1
ATOM 761 C CA . VAL A 1 98 ? 11.622 -6.571 -20.127 1.00 83.00 98 VAL A CA 1
ATOM 762 C C . VAL A 1 98 ? 10.748 -7.163 -19.020 1.00 83.00 98 VAL A C 1
ATOM 764 O O . VAL A 1 98 ? 11.195 -7.223 -17.881 1.00 83.00 98 VAL A O 1
ATOM 767 N N . CYS A 1 99 ? 9.566 -7.697 -19.352 1.00 85.06 99 CYS A N 1
ATOM 768 C CA . CYS A 1 99 ? 8.689 -8.350 -18.375 1.00 85.06 99 CYS A CA 1
ATOM 769 C C . CYS A 1 99 ? 9.375 -9.536 -17.682 1.00 85.06 99 CYS A C 1
ATOM 771 O O . CYS A 1 99 ? 9.314 -9.647 -16.462 1.00 85.06 99 CYS A O 1
ATOM 773 N N . LEU A 1 100 ? 10.068 -10.396 -18.438 1.00 87.31 100 LEU A N 1
ATOM 774 C CA . LEU A 1 100 ? 10.795 -11.533 -17.869 1.00 87.31 100 LEU A CA 1
ATOM 775 C C . LEU A 1 100 ? 11.914 -11.081 -16.921 1.00 87.31 100 LEU A C 1
ATOM 777 O O . LEU A 1 100 ? 12.132 -11.700 -15.882 1.00 87.31 100 LEU A O 1
ATOM 781 N N . GLN A 1 101 ? 12.636 -10.017 -17.279 1.00 84.12 101 GLN A N 1
ATOM 782 C CA . GLN A 1 101 ? 13.694 -9.465 -16.439 1.00 84.12 101 GLN A CA 1
ATOM 783 C C . GLN A 1 101 ? 13.139 -8.870 -15.140 1.00 84.12 101 GLN A C 1
ATOM 785 O O . GLN A 1 101 ? 13.729 -9.104 -14.085 1.00 84.12 101 GLN A O 1
ATOM 790 N N . ASP A 1 102 ? 12.026 -8.139 -15.209 1.00 82.94 102 ASP A N 1
ATOM 791 C CA . ASP A 1 102 ? 11.3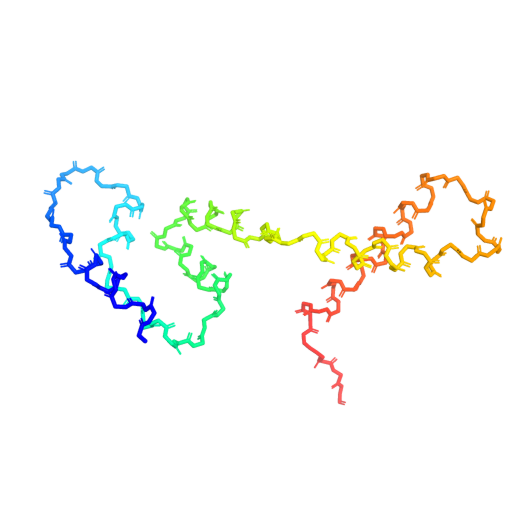67 -7.563 -14.034 1.00 82.94 102 ASP A CA 1
ATOM 792 C C . ASP A 1 102 ? 10.810 -8.647 -13.107 1.00 82.94 102 ASP A C 1
ATOM 794 O O . ASP A 1 102 ? 11.073 -8.608 -11.909 1.00 82.94 102 ASP A O 1
ATOM 798 N N . TRP A 1 103 ? 10.125 -9.664 -13.641 1.00 85.44 103 TRP A N 1
ATOM 799 C CA . TRP A 1 103 ? 9.624 -10.782 -12.831 1.00 85.44 103 TRP A CA 1
ATOM 800 C C . TRP A 1 103 ? 10.744 -11.549 -12.139 1.00 85.44 103 TRP A C 1
ATOM 802 O O . TRP A 1 103 ? 10.640 -11.848 -10.953 1.00 85.44 103 TRP A O 1
ATOM 812 N N . ARG A 1 104 ? 11.845 -11.809 -12.852 1.00 84.38 104 ARG A N 1
ATOM 813 C CA . ARG A 1 104 ? 13.014 -12.469 -12.267 1.00 84.38 104 ARG A CA 1
ATOM 814 C C . ARG A 1 104 ? 13.625 -11.642 -11.128 1.00 84.38 104 ARG A C 1
ATOM 816 O O . ARG A 1 104 ? 14.117 -12.210 -10.165 1.00 84.38 104 ARG A O 1
ATOM 823 N N . ARG A 1 105 ? 13.633 -10.310 -11.232 1.00 81.44 105 ARG A N 1
ATOM 824 C CA . ARG A 1 105 ? 14.125 -9.434 -10.154 1.00 81.44 105 ARG A CA 1
ATOM 825 C C . ARG A 1 105 ? 13.197 -9.433 -8.950 1.00 81.44 105 ARG A C 1
ATOM 827 O O . ARG A 1 105 ? 13.684 -9.586 -7.840 1.00 81.44 105 ARG A O 1
ATOM 834 N N . ALA A 1 106 ? 11.891 -9.333 -9.186 1.00 79.19 106 ALA A N 1
ATOM 835 C CA . ALA A 1 106 ? 10.897 -9.402 -8.123 1.00 79.19 106 ALA A CA 1
ATOM 836 C C . ALA A 1 106 ? 11.005 -10.714 -7.325 1.00 79.19 106 ALA A C 1
ATOM 838 O O . ALA A 1 106 ? 10.849 -10.700 -6.112 1.00 79.19 106 ALA A O 1
ATOM 839 N N . GLU A 1 107 ? 11.329 -11.835 -7.978 1.00 76.00 107 GLU A N 1
ATOM 840 C CA . GLU A 1 107 ? 11.575 -13.115 -7.301 1.00 76.00 107 GLU A CA 1
ATOM 841 C C . GLU A 1 107 ? 12.769 -13.049 -6.331 1.00 76.00 107 GLU A C 1
ATOM 843 O O . GLU A 1 107 ? 12.645 -13.493 -5.191 1.00 76.00 107 GLU A O 1
ATOM 848 N N . TYR A 1 108 ? 13.887 -12.431 -6.736 1.00 73.88 108 TYR A N 1
ATOM 849 C CA . TYR A 1 108 ? 15.060 -12.258 -5.868 1.00 73.88 108 TYR A CA 1
ATOM 850 C C . TYR A 1 108 ? 14.827 -11.284 -4.707 1.00 73.88 108 TYR A C 1
ATOM 852 O O . TYR A 1 108 ? 15.423 -11.470 -3.653 1.00 73.88 108 TYR A O 1
ATOM 860 N N . ASP A 1 109 ? 13.968 -10.277 -4.879 1.00 63.34 109 ASP A N 1
ATOM 861 C CA . ASP A 1 109 ? 13.621 -9.336 -3.805 1.00 63.34 109 ASP A CA 1
ATOM 862 C C . ASP A 1 109 ? 12.658 -9.959 -2.766 1.00 63.34 109 ASP A C 1
ATOM 864 O O . ASP A 1 109 ? 12.617 -9.512 -1.622 1.00 63.34 109 ASP A O 1
ATOM 868 N N . ILE A 1 110 ? 11.895 -11.000 -3.136 1.00 58.41 110 ILE A N 1
ATOM 869 C CA . ILE A 1 110 ? 10.938 -11.697 -2.250 1.00 58.41 110 ILE A CA 1
ATOM 870 C C . ILE A 1 110 ? 11.614 -12.798 -1.413 1.00 58.41 110 ILE A C 1
ATOM 872 O O . ILE A 1 110 ? 11.164 -13.092 -0.305 1.00 58.41 110 ILE A O 1
ATOM 876 N N . THR A 1 111 ? 12.698 -13.406 -1.897 1.00 46.28 111 THR A N 1
ATOM 877 C CA . THR A 1 111 ? 13.541 -14.295 -1.086 1.00 46.28 111 THR A CA 1
ATOM 878 C C . THR A 1 111 ? 14.685 -13.490 -0.472 1.00 46.28 111 THR A C 1
ATOM 880 O O . THR A 1 111 ? 15.657 -13.222 -1.183 1.00 46.28 111 THR A O 1
ATOM 883 N N . PRO A 1 112 ? 14.647 -13.115 0.824 1.00 47.94 112 PRO A N 1
ATOM 884 C CA . PRO A 1 112 ? 15.855 -12.612 1.455 1.00 47.94 112 PRO A CA 1
ATOM 885 C C . PRO A 1 112 ? 16.884 -13.738 1.370 1.00 47.94 112 PRO A C 1
ATOM 887 O O . PRO A 1 112 ? 16.558 -14.886 1.674 1.00 47.94 112 PRO A 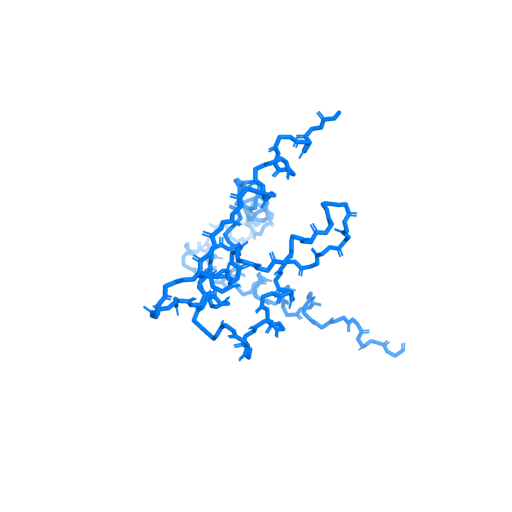O 1
ATOM 890 N N . MET A 1 113 ? 18.075 -13.402 0.875 1.00 50.81 113 MET A N 1
ATOM 891 C CA . MET A 1 113 ? 19.199 -14.310 0.656 1.00 50.81 113 MET A CA 1
ATOM 892 C C . MET A 1 113 ? 19.253 -15.452 1.678 1.00 50.81 113 MET A C 1
ATOM 894 O O . MET A 1 113 ? 19.704 -15.272 2.807 1.00 50.81 113 MET A O 1
ATOM 898 N N . ILE A 1 114 ? 18.810 -16.634 1.254 1.00 49.69 114 ILE A N 1
ATOM 899 C CA . ILE A 1 114 ? 19.355 -17.890 1.753 1.00 49.69 114 ILE A CA 1
ATOM 900 C C . ILE A 1 114 ? 20.506 -18.193 0.796 1.00 49.69 114 ILE A C 1
ATOM 902 O O . ILE A 1 114 ? 20.328 -18.919 -0.175 1.00 49.69 114 ILE A O 1
ATOM 906 N N . ASP A 1 115 ? 21.643 -17.550 1.029 1.00 41.94 115 ASP A N 1
ATOM 907 C CA . ASP A 1 115 ? 22.935 -18.034 0.553 1.00 41.94 115 ASP A CA 1
ATOM 908 C C . ASP A 1 115 ? 23.739 -18.407 1.813 1.00 41.94 115 ASP A C 1
ATOM 910 O O . ASP A 1 115 ? 23.707 -17.669 2.802 1.00 41.94 115 ASP A O 1
ATOM 914 N N . ASP A 1 116 ? 24.354 -19.594 1.772 1.00 38.00 116 ASP A N 1
ATOM 915 C CA . ASP A 1 116 ? 25.146 -20.261 2.825 1.00 38.00 116 ASP A CA 1
ATOM 916 C C . ASP A 1 116 ? 26.227 -19.396 3.510 1.00 38.00 116 ASP A C 1
ATOM 918 O O . ASP A 1 116 ? 26.884 -18.572 2.828 1.00 38.00 116 ASP A O 1
#

InterPro domains:
  IPR008906 HAT, C-terminal dimerisation domain [PF05699] (23-103)
  IPR012337 Ribonuclease H-like superfamily [SSF53098] (16-106)

Organism: Opuntia streptacantha (NCBI:txid393608)

Sequence (116 aa):
DYFDDYNSFSGRRSRPQAGRSQLDLYLEEPALELNMELDVLEFWHGSSMRYPVLSIMARDLLTIPVSTVASESAFSLGGKTISPARSALKPMTVQALVCLQDWRRAEYDITPMIDD

pLDDT: mean 77.06, std 14.37, range [38.0, 95.94]

=== Feature glossary ===
Reading guide. The protein is described through the following features:

Foldseek 3Di. A 3Di character summarizes, for each residue, the relative orientation of the Cα frame of its nearest spatial neighbor. Because it encodes fold topology rather than chemistry, 3Di alignments detect remote structural similarity that sequence alignment misses.

Contact-map, Ramachandran, and PAE plots. Plot images: a contact map (which residues are close in 3D, as an N×N binary image), a Ramachandran scatter (backbone torsion angles, revealing secondary-structure composition at a glance), and — for AlphaFold structures — a PAE heatmap (pairwise prediction confidence).

Radius of gyration, Cα contacts, bounding box. Radius of gyration (Rg) is the root-mean-square distance of Cα atoms from their centroid — a single number for overall size and compactness. A globular domain of N residues has Rg ≈ 2.2·N^0.38 Å; an extended or disordered chain has a much larger Rg. The Cα contact count is the number of residue pairs whose Cα atoms are within 8 Å and are more than four positions apart in sequence — a standard proxy for tertiary packing density. The bounding box is the smallest axis-aligned box enclosing all Cα atoms.

Secondary structure (8-state, DSSP). Eight-state secondary structure (DSSP): H is the canonical α-helix, G the tighter 3₁₀-helix, I the wider π-helix; E/B are β-structure, T and S are turns and bends, and '-' is everything else. DSSP derives these from the pattern of main-chain N–H···O=C hydrogen bonds, not from the sequence.

B-factor. B-factor (Debye–Waller factor) reflects atomic displacement in the crystal lattice. It is an experimental observable (units Å²), not a prediction; low values mean the atom is pinned down, high values mean it moves or is heterogeneous across the crystal.

pLDDT. pLDDT is the predicted lDDT-Cα score: AlphaFold's confidence that the local environment of each residue (all inter-atomic distances within 15 Å) is correctly placed. It is a per-residue number between 0 and 100, with higher meaning more reliable.

Nearest PDB structures. Nearest PDB neighbors are the top structural matches found by Foldseek when searching this structure against the entire Protein Data Bank. Each hit reports a TM-score (0 to 1; >0.5 almost always implies the same fold) and an E-value. These are *structural* homologs — they may share no detectable sequence similarity.

Solvent-accessible surface area. Accessible surface area quantifies burial. A residue with SASA near zero is packed into the hydrophobic core; one with SASA >100 Å² sits on the surface. Computed here via the Shrake–Rupley numerical algorithm with a 1.4 Å probe.

Rendered structure images. Structure images are PyMOL renders from six orthogonal camera directions. Cartoon representation draws helices as coils and strands as arrows; sticks shows the backbone as bonds; surface shows the solvent-excluded envelope. Rainbow coloring maps sequence position to hue (blue→red, N→C); chain coloring assigns a distinct color per polypeptide.

Backbone torsions (φ/ψ). φ (phi) and ψ (psi) are the two rotatable backbone dihedrals per residue: φ is the C(i-1)–N–Cα–C torsion, ψ is the N–Cα–C–N(i+1) torsion, both in degrees on (−180°, 180°]. α-helical residues cluster near (−60°, −45°); β-strand residues near (−120°, +130°). A Ramachandran plot is simply a scatter of (φ, ψ) for every residue.

Predicted aligned error. Predicted Aligned Error (PAE) is an AlphaFold confidence matrix: entry (i, j) is the expected error in the position of residue j, in ångströms, when the prediction is superimposed on the true structure at residue i. Low PAE within a block of residues means that block is internally rigid and well-predicted; high PAE between two blocks means their relative placement is uncertain even if each block individually is confident.

mmCIF coordinates. Structure coordinates are given as an mmCIF _atom_site loop: one row per atom with element, residue name, chain id, sequence number, and x/y/z position in Å. Only the four main-chain atoms per residue are included here; side chains are omitted to keep the record compact.

InterPro / GO / CATH / organism. Database cross-references. InterPro integrates a dozen domain/family signature databases into unified entries with residue-range hits. GO terms attach function/process/location labels with evidence codes. CATH codes position the fold in a four-level structural taxonomy. Organism is the NCBI-taxonomy species name.

Secondary structure (3-state, P-SEA). SS3 is a coarse helix/strand/coil call (letters a/b/c) made by the P-SEA algorithm from inter-Cα distances and dihedrals. It is less detailed than DSSP but needs only Cα positions.

Sequence. Sequence gives the chain of amino acids in standard one-letter code (A=alanine, C=cysteine, …, Y=tyrosine), read N→C. It is the only feature that is directly encoded by the gene; all structural features are derived from the folded form of this sequence.